Protein AF-A0AAE3ZY83-F1 (afdb_monomer_lite)

Structure (mmCIF, N/CA/C/O backbone):
data_AF-A0AAE3ZY83-F1
#
_entry.id   AF-A0AAE3ZY83-F1
#
loop_
_atom_site.group_PDB
_atom_site.id
_atom_site.type_symbol
_atom_site.label_atom_id
_atom_site.label_alt_id
_atom_site.label_comp_id
_atom_site.label_asym_id
_atom_site.label_entity_id
_atom_site.label_seq_id
_atom_site.pdbx_PDB_ins_code
_atom_site.Cartn_x
_atom_site.Cartn_y
_atom_site.Cartn_z
_atom_site.occupancy
_atom_site.B_iso_or_equiv
_atom_site.auth_seq_id
_atom_site.auth_comp_id
_atom_site.auth_asym_id
_atom_site.auth_atom_id
_atom_site.pdbx_PDB_model_num
ATOM 1 N N . MET A 1 1 ? -17.216 9.735 14.156 1.00 83.38 1 MET A N 1
ATOM 2 C CA . MET A 1 1 ? -16.645 10.177 12.868 1.00 83.38 1 MET A CA 1
ATOM 3 C C . MET A 1 1 ? -16.120 8.930 12.176 1.00 83.38 1 MET A C 1
ATOM 5 O O . MET A 1 1 ? -15.434 8.169 12.842 1.00 83.38 1 MET A O 1
ATOM 9 N N . THR A 1 2 ? -16.502 8.672 10.927 1.00 94.75 2 THR A N 1
ATOM 10 C CA . THR A 1 2 ? -16.069 7.474 10.183 1.00 94.75 2 THR A CA 1
ATOM 11 C C . THR A 1 2 ? -14.655 7.679 9.650 1.00 94.75 2 THR A C 1
ATOM 13 O O . THR A 1 2 ? -14.372 8.736 9.085 1.00 94.75 2 THR A O 1
ATOM 16 N N . THR A 1 3 ? -13.770 6.699 9.835 1.00 98.06 3 THR A N 1
ATOM 17 C CA . THR A 1 3 ? -12.385 6.777 9.345 1.00 98.06 3 THR A CA 1
ATOM 18 C C . THR A 1 3 ? -12.269 6.314 7.888 1.00 98.06 3 THR A C 1
ATOM 20 O O . THR A 1 3 ? -13.191 5.720 7.314 1.00 98.06 3 THR A O 1
ATOM 23 N N . VAL A 1 4 ? -11.113 6.568 7.264 1.00 97.50 4 VAL A N 1
ATOM 24 C CA . VAL A 1 4 ? -10.808 6.009 5.937 1.00 97.50 4 VAL A CA 1
ATOM 25 C C . VAL A 1 4 ? -10.687 4.489 6.025 1.00 97.50 4 VAL A C 1
ATOM 27 O O . VAL A 1 4 ? -11.203 3.799 5.150 1.00 97.50 4 VAL A O 1
ATOM 30 N N . HIS A 1 5 ? -10.083 3.970 7.099 1.00 97.69 5 HIS A N 1
ATOM 31 C CA . HIS A 1 5 ? -10.059 2.539 7.400 1.00 97.69 5 HIS A CA 1
ATOM 32 C C . HIS A 1 5 ? -11.470 1.928 7.380 1.00 97.69 5 HIS A C 1
ATOM 34 O O . HIS A 1 5 ? -11.696 0.937 6.687 1.00 97.69 5 HIS A O 1
ATOM 40 N N . ASP A 1 6 ? -12.439 2.550 8.056 1.00 97.75 6 ASP A N 1
ATOM 41 C CA . ASP A 1 6 ? -13.818 2.042 8.102 1.00 97.75 6 ASP A CA 1
ATOM 42 C C . ASP A 1 6 ? -14.473 2.069 6.716 1.00 97.75 6 ASP A C 1
ATOM 44 O O . ASP A 1 6 ? -15.083 1.090 6.286 1.00 97.75 6 ASP A O 1
ATOM 48 N N . THR A 1 7 ? -14.282 3.163 5.975 1.00 97.62 7 THR A N 1
ATOM 49 C CA . THR A 1 7 ? -14.832 3.332 4.618 1.00 97.62 7 THR A CA 1
ATOM 50 C C . THR A 1 7 ? -14.215 2.352 3.616 1.00 97.62 7 THR A C 1
ATOM 52 O O . THR A 1 7 ? -14.884 1.905 2.686 1.00 97.62 7 THR A O 1
ATOM 55 N N . ALA A 1 8 ? -12.952 1.968 3.815 1.00 95.44 8 ALA A N 1
ATOM 56 C CA . ALA A 1 8 ? -12.267 0.966 3.005 1.00 95.44 8 ALA A CA 1
ATOM 57 C C . ALA A 1 8 ? -12.760 -0.471 3.269 1.00 95.44 8 ALA A C 1
ATOM 59 O O . ALA A 1 8 ? -12.361 -1.386 2.549 1.00 95.44 8 ALA A O 1
ATOM 60 N N . GLY A 1 9 ? -13.631 -0.684 4.265 1.00 97.38 9 GLY A N 1
ATOM 61 C CA . GLY A 1 9 ? -14.084 -2.007 4.698 1.00 97.38 9 GLY A CA 1
ATOM 62 C C . GLY A 1 9 ? -13.179 -2.638 5.757 1.00 97.38 9 GLY A C 1
ATOM 63 O O . GLY A 1 9 ? -13.054 -3.862 5.805 1.00 97.38 9 GLY A O 1
ATOM 64 N N . GLY A 1 10 ? -12.521 -1.809 6.569 1.00 97.69 10 GLY A N 1
ATOM 65 C CA . GLY A 1 10 ? -11.621 -2.222 7.637 1.00 97.69 10 GLY A CA 1
ATOM 66 C C . GLY A 1 10 ? -10.337 -2.892 7.143 1.00 97.69 10 GLY A C 1
ATOM 67 O O . GLY A 1 10 ? -9.936 -2.752 5.982 1.00 97.69 10 GLY A O 1
ATOM 68 N N . HIS A 1 11 ? -9.700 -3.654 8.035 1.00 97.38 11 HIS A N 1
ATOM 69 C CA . HIS A 1 11 ? -8.448 -4.352 7.748 1.00 97.38 11 HIS A CA 1
ATOM 70 C C . HIS A 1 11 ? -8.558 -5.281 6.533 1.00 97.38 11 HIS A C 1
ATOM 72 O O . HIS A 1 11 ? -7.703 -5.241 5.651 1.00 97.38 11 HIS A O 1
ATOM 78 N N . ASP A 1 12 ? -9.641 -6.054 6.424 1.00 97.81 12 ASP A N 1
ATOM 79 C CA . ASP A 1 12 ? -9.851 -6.975 5.301 1.00 97.81 12 ASP A CA 1
ATOM 80 C C . ASP A 1 12 ? -9.957 -6.239 3.961 1.00 97.81 12 ASP A C 1
ATOM 82 O O . ASP A 1 12 ? -9.474 -6.714 2.929 1.00 97.81 12 ASP A O 1
ATOM 86 N N . GLY A 1 13 ? -10.582 -5.059 3.961 1.00 97.69 13 GLY A N 1
ATOM 87 C CA . GLY A 1 13 ? -10.629 -4.178 2.799 1.00 97.69 13 GLY A CA 1
ATOM 88 C C . GLY A 1 13 ? -9.246 -3.703 2.369 1.00 9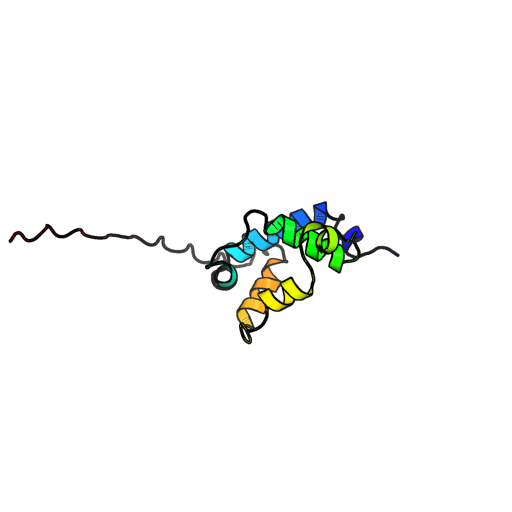7.69 13 GLY A C 1
ATOM 89 O O . GLY A 1 13 ? -8.886 -3.802 1.192 1.00 97.69 13 GLY A O 1
ATOM 90 N N . LEU A 1 14 ? -8.434 -3.268 3.331 1.00 97.88 14 LEU A N 1
ATOM 91 C CA . LEU A 1 14 ? -7.059 -2.844 3.083 1.00 97.88 14 LEU A CA 1
ATOM 92 C C . LEU A 1 14 ? -6.134 -4.004 2.706 1.00 97.88 14 LEU A C 1
ATOM 94 O O . LEU A 1 14 ? -5.223 -3.800 1.905 1.00 97.88 14 LEU A O 1
ATOM 98 N N . LEU A 1 15 ? -6.390 -5.220 3.188 1.00 98.06 15 LEU A N 1
ATOM 99 C CA . LEU A 1 15 ? -5.678 -6.424 2.766 1.00 98.06 15 LEU A CA 1
ATOM 100 C C . LEU A 1 15 ? -5.970 -6.752 1.300 1.00 98.06 15 LEU A C 1
ATOM 102 O O . LEU A 1 15 ? -5.038 -6.944 0.515 1.00 98.06 15 LEU A O 1
ATOM 106 N N . ARG A 1 16 ? -7.245 -6.722 0.886 1.00 97.75 16 ARG A N 1
ATOM 107 C CA . ARG A 1 16 ? -7.617 -6.869 -0.533 1.00 97.75 16 ARG A CA 1
ATOM 108 C C . ARG A 1 16 ? -6.959 -5.795 -1.400 1.00 97.75 16 ARG A C 1
ATOM 110 O O . ARG A 1 16 ? -6.428 -6.112 -2.466 1.00 97.75 16 ARG A O 1
ATOM 117 N N . LEU A 1 17 ? -6.949 -4.544 -0.935 1.00 96.75 17 LEU A N 1
ATOM 118 C CA . LEU A 1 17 ? -6.281 -3.442 -1.626 1.00 96.75 17 LEU A CA 1
ATOM 119 C C . LEU A 1 17 ? -4.767 -3.668 -1.736 1.00 96.75 17 LEU A C 1
ATOM 121 O O . LEU A 1 17 ? -4.204 -3.482 -2.813 1.00 96.75 17 LEU A O 1
ATOM 125 N N . ALA A 1 18 ? -4.110 -4.093 -0.655 1.00 97.75 18 ALA A N 1
ATOM 126 C CA . ALA A 1 18 ? -2.677 -4.367 -0.631 1.00 97.75 18 ALA A CA 1
ATOM 127 C C . ALA A 1 18 ? -2.298 -5.471 -1.627 1.00 97.75 18 ALA A C 1
ATOM 129 O O . ALA A 1 18 ? -1.359 -5.292 -2.399 1.00 97.75 18 ALA A O 1
ATOM 130 N N . HIS A 1 19 ? -3.063 -6.567 -1.676 1.00 97.44 19 HIS A N 1
ATOM 131 C CA . HIS A 1 19 ? -2.862 -7.632 -2.662 1.00 97.44 19 HIS A CA 1
ATOM 132 C C . HIS A 1 19 ? -3.043 -7.143 -4.102 1.00 97.44 19 HIS A C 1
ATOM 134 O O . HIS A 1 19 ? -2.192 -7.414 -4.954 1.00 97.44 19 HIS A O 1
ATOM 140 N N . ALA A 1 20 ? -4.127 -6.415 -4.384 1.00 96.62 20 ALA A N 1
ATOM 141 C CA . ALA A 1 20 ? -4.410 -5.915 -5.727 1.00 96.62 20 ALA A CA 1
ATOM 142 C C . ALA A 1 20 ? -3.334 -4.931 -6.209 1.00 96.62 20 ALA A C 1
ATOM 144 O O . ALA A 1 20 ? -2.864 -5.034 -7.343 1.00 96.62 20 ALA A O 1
ATOM 145 N N . TRP A 1 21 ? -2.916 -4.013 -5.337 1.00 97.31 21 TRP A N 1
ATOM 146 C CA . TRP A 1 21 ? -1.845 -3.062 -5.613 1.00 97.31 21 TRP A CA 1
ATOM 147 C C . TRP A 1 21 ? -0.507 -3.770 -5.844 1.00 97.31 21 TRP A C 1
ATOM 149 O O . TRP A 1 21 ? 0.124 -3.541 -6.871 1.00 97.31 21 TRP A O 1
ATOM 159 N N . HIS A 1 22 ? -0.105 -4.681 -4.948 1.00 97.19 22 HIS A N 1
ATOM 160 C CA . HIS A 1 22 ? 1.182 -5.386 -5.045 1.00 97.19 22 HIS A CA 1
ATOM 161 C C . HIS A 1 22 ? 1.269 -6.235 -6.315 1.00 97.19 22 HIS A C 1
ATOM 163 O O . HIS A 1 22 ? 2.280 -6.227 -7.007 1.00 97.19 22 HIS A O 1
ATOM 169 N N . THR A 1 23 ? 0.169 -6.895 -6.687 1.00 96.25 23 THR A N 1
ATOM 170 C CA . THR A 1 23 ? 0.080 -7.658 -7.942 1.00 96.25 23 THR A CA 1
ATOM 171 C C . THR A 1 23 ? 0.330 -6.770 -9.164 1.00 96.25 23 THR A C 1
ATOM 173 O O . THR A 1 23 ? 1.041 -7.168 -10.082 1.00 96.25 23 THR A O 1
ATOM 176 N N . ARG A 1 24 ? -0.234 -5.556 -9.185 1.00 95.44 24 ARG A N 1
ATOM 177 C CA . ARG A 1 24 ? -0.033 -4.601 -10.287 1.00 95.44 24 ARG A CA 1
ATOM 178 C C . ARG A 1 24 ? 1.365 -3.992 -10.264 1.00 95.44 24 ARG A C 1
ATOM 180 O O . ARG A 1 24 ? 1.963 -3.854 -11.321 1.00 95.44 24 ARG A O 1
ATOM 187 N N . ALA A 1 25 ? 1.895 -3.694 -9.081 1.00 95.81 25 ALA A N 1
ATOM 188 C CA . ALA A 1 25 ? 3.251 -3.189 -8.898 1.00 95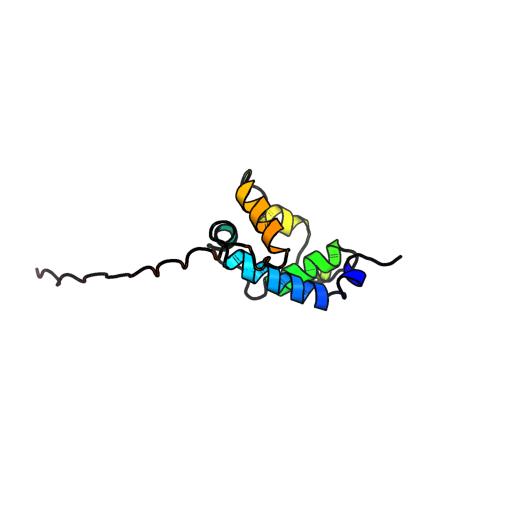.81 25 ALA A CA 1
ATOM 189 C C . ALA A 1 25 ? 4.302 -4.176 -9.431 1.00 95.81 25 ALA A C 1
ATOM 191 O O . ALA A 1 25 ? 5.209 -3.773 -10.148 1.00 95.81 25 ALA A O 1
ATOM 192 N N . LEU A 1 26 ? 4.137 -5.476 -9.161 1.00 95.81 26 LEU A N 1
ATOM 193 C CA . LEU A 1 26 ? 5.007 -6.527 -9.701 1.00 95.81 26 LEU A CA 1
ATOM 194 C C . LEU A 1 26 ? 4.848 -6.743 -11.217 1.00 95.81 26 LEU A C 1
ATOM 196 O O . LEU A 1 26 ? 5.746 -7.298 -11.847 1.00 95.81 26 LEU A O 1
ATOM 200 N N . ALA A 1 27 ? 3.718 -6.341 -11.802 1.00 95.38 27 ALA A N 1
ATOM 201 C CA . ALA A 1 27 ? 3.464 -6.448 -13.237 1.00 95.38 27 ALA A CA 1
ATOM 202 C C . ALA A 1 27 ? 3.937 -5.220 -14.039 1.00 95.38 27 ALA A C 1
ATOM 204 O O . ALA A 1 27 ? 4.020 -5.299 -15.266 1.00 95.38 27 ALA A O 1
ATOM 205 N N . ASP A 1 28 ? 4.218 -4.095 -13.378 1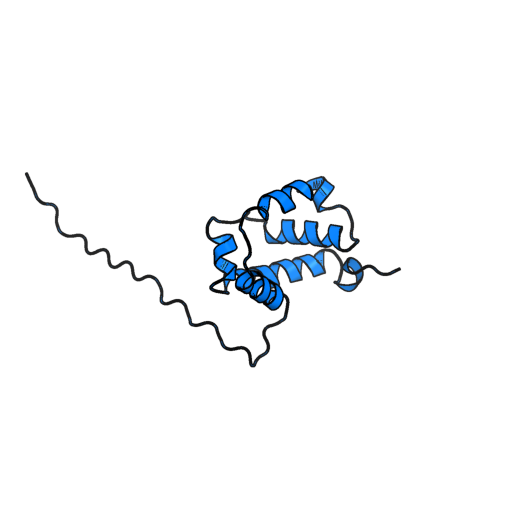.00 95.56 28 ASP A N 1
ATOM 206 C CA . ASP A 1 28 ? 4.738 -2.883 -14.011 1.00 95.56 28 ASP A CA 1
ATOM 207 C C . ASP A 1 28 ? 6.269 -2.938 -14.109 1.00 95.56 28 ASP A C 1
ATOM 209 O O . ASP A 1 28 ? 6.963 -3.166 -13.122 1.00 95.56 28 ASP A O 1
ATOM 213 N N . GLU A 1 29 ? 6.806 -2.704 -15.306 1.00 93.19 29 GLU A N 1
ATOM 214 C CA . GLU A 1 29 ? 8.243 -2.812 -15.605 1.00 93.19 29 GLU A CA 1
ATOM 215 C C . GLU A 1 29 ? 9.134 -1.853 -14.791 1.00 93.19 29 GLU A C 1
ATOM 217 O O . GLU A 1 29 ? 10.307 -2.150 -14.570 1.00 93.19 29 GLU A O 1
ATOM 222 N N . VAL A 1 30 ? 8.593 -0.713 -14.348 1.00 94.31 30 VAL A N 1
ATOM 223 C CA . VAL A 1 30 ? 9.319 0.290 -13.560 1.00 94.31 30 VAL A CA 1
ATOM 224 C C . VAL A 1 30 ? 9.120 0.017 -12.076 1.00 94.31 30 VAL A C 1
ATOM 226 O O . VAL A 1 30 ? 10.095 -0.045 -11.332 1.00 94.31 30 VAL A O 1
ATOM 229 N N . VAL A 1 31 ? 7.876 -0.178 -11.630 1.00 96.06 31 VAL A N 1
ATOM 230 C CA . VAL A 1 31 ? 7.577 -0.360 -10.198 1.00 96.06 31 VAL A CA 1
ATOM 231 C C . VAL A 1 31 ? 8.123 -1.691 -9.674 1.00 96.06 31 VAL A C 1
ATOM 233 O O . VAL A 1 31 ? 8.612 -1.742 -8.546 1.00 96.06 31 VAL A O 1
ATOM 236 N N . ALA A 1 32 ? 8.144 -2.749 -10.492 1.00 95.12 32 ALA A N 1
ATOM 237 C CA . ALA A 1 32 ? 8.702 -4.044 -10.102 1.00 95.12 32 ALA A CA 1
ATOM 238 C C . ALA A 1 32 ? 10.186 -3.960 -9.705 1.00 95.12 32 ALA A C 1
ATOM 240 O O . ALA A 1 32 ? 10.652 -4.782 -8.913 1.00 95.12 32 ALA A O 1
ATOM 241 N N . HIS A 1 33 ? 10.924 -2.952 -10.190 1.00 93.00 33 HIS A N 1
ATOM 242 C CA . HIS A 1 33 ? 12.319 -2.739 -9.810 1.00 93.00 33 HIS A CA 1
ATOM 243 C C . HIS A 1 33 ? 12.488 -2.489 -8.304 1.00 93.00 33 HIS A C 1
ATOM 245 O O . HIS A 1 33 ? 13.447 -2.981 -7.715 1.00 93.00 33 HIS A O 1
ATOM 251 N N . ALA A 1 34 ? 11.523 -1.836 -7.646 1.00 92.00 34 ALA A N 1
ATOM 252 C CA . ALA A 1 34 ? 11.547 -1.641 -6.192 1.00 92.00 34 ALA A CA 1
ATOM 253 C C . ALA A 1 34 ? 11.532 -2.968 -5.404 1.00 92.00 34 ALA A C 1
ATOM 255 O O . ALA A 1 34 ? 11.927 -3.010 -4.242 1.00 92.00 34 ALA A O 1
ATOM 256 N N . PHE A 1 35 ? 11.115 -4.066 -6.043 1.00 94.19 35 PHE A N 1
ATOM 257 C CA . PHE A 1 35 ? 11.015 -5.401 -5.453 1.00 94.19 35 PHE A CA 1
ATOM 258 C C . PHE A 1 35 ? 12.057 -6.387 -6.003 1.00 94.19 35 PHE A C 1
ATOM 260 O O . PHE A 1 35 ? 12.009 -7.571 -5.665 1.00 94.19 35 PHE A O 1
ATOM 267 N N . SER A 1 36 ? 13.003 -5.941 -6.843 1.00 91.94 36 SER A N 1
ATOM 268 C CA . SER A 1 36 ? 13.936 -6.836 -7.548 1.00 91.94 36 SER A CA 1
ATOM 269 C C . SER A 1 36 ? 14.915 -7.565 -6.624 1.00 91.94 36 SER A C 1
ATOM 271 O O . SER A 1 36 ? 15.420 -8.624 -6.981 1.00 91.94 36 SER A O 1
ATOM 273 N N . HIS A 1 37 ? 15.166 -7.019 -5.432 1.00 90.94 37 HIS A N 1
ATOM 274 C CA . HIS A 1 37 ? 16.000 -7.635 -4.393 1.00 90.94 37 HIS A CA 1
ATOM 275 C C . HIS A 1 37 ? 15.201 -8.557 -3.455 1.00 90.94 37 HIS A C 1
ATOM 277 O O . HIS A 1 37 ? 15.714 -9.009 -2.434 1.00 90.94 37 HIS A O 1
ATOM 283 N N . GLY A 1 38 ? 13.947 -8.848 -3.806 1.00 91.38 38 GLY A N 1
ATOM 284 C CA . GLY A 1 38 ? 13.022 -9.619 -2.991 1.00 91.38 38 GLY A CA 1
ATOM 285 C C . GLY A 1 38 ? 12.177 -8.747 -2.065 1.00 91.38 38 GLY A C 1
ATOM 286 O O . GLY A 1 38 ? 12.385 -7.547 -1.906 1.00 91.38 38 GLY A O 1
ATOM 287 N N . HIS A 1 39 ? 11.174 -9.378 -1.468 1.00 94.25 39 HIS A N 1
ATOM 288 C CA . HIS A 1 39 ? 10.309 -8.799 -0.449 1.00 94.25 39 HIS A CA 1
ATOM 289 C C . HIS A 1 39 ? 9.933 -9.887 0.556 1.00 94.25 39 HIS A C 1
ATOM 291 O O . HIS A 1 39 ? 10.067 -11.079 0.280 1.00 94.25 39 HIS A O 1
ATOM 297 N N . HIS A 1 40 ? 9.478 -9.477 1.738 1.00 93.75 40 HIS A N 1
ATOM 298 C CA . HIS A 1 40 ? 9.036 -10.414 2.767 1.00 93.75 40 HIS A CA 1
ATOM 299 C C . HIS A 1 40 ? 7.877 -11.296 2.245 1.00 93.75 40 HIS A C 1
ATOM 301 O O . HIS A 1 40 ? 7.001 -10.754 1.567 1.00 93.75 40 HIS A O 1
ATOM 307 N N . PRO A 1 41 ? 7.800 -12.600 2.583 1.00 93.75 41 PRO A N 1
ATOM 308 C CA . PRO A 1 41 ? 6.691 -13.467 2.161 1.00 93.75 41 PRO A CA 1
ATOM 309 C C . PRO A 1 41 ? 5.311 -12.887 2.507 1.00 93.75 41 PRO A C 1
ATOM 311 O O . PRO A 1 41 ? 4.418 -12.843 1.669 1.00 93.75 41 PRO A O 1
ATOM 314 N N . ASP A 1 42 ? 5.187 -12.319 3.708 1.00 95.38 42 ASP A N 1
ATOM 315 C CA . ASP A 1 42 ? 3.962 -11.657 4.184 1.00 95.38 42 ASP A CA 1
ATOM 316 C C . ASP A 1 42 ? 3.872 -10.159 3.833 1.00 95.38 42 ASP A C 1
ATOM 318 O O . ASP A 1 42 ? 3.230 -9.390 4.551 1.00 95.38 42 ASP A O 1
ATOM 322 N N . HIS A 1 43 ? 4.550 -9.693 2.777 1.00 96.19 43 HIS A N 1
ATOM 323 C CA . HIS A 1 43 ? 4.618 -8.265 2.438 1.00 96.19 43 HIS A CA 1
ATOM 324 C C . HIS A 1 43 ? 3.235 -7.602 2.357 1.00 96.19 43 HIS A C 1
ATOM 326 O O . HIS A 1 43 ? 3.040 -6.531 2.928 1.00 96.19 43 HIS A O 1
ATOM 332 N N . THR A 1 44 ? 2.254 -8.241 1.713 1.00 97.50 44 THR A N 1
ATOM 333 C CA . THR A 1 44 ? 0.896 -7.684 1.584 1.00 97.50 44 THR A CA 1
ATOM 334 C C . THR A 1 44 ? 0.179 -7.577 2.925 1.00 97.50 44 THR A C 1
ATOM 336 O O . THR A 1 44 ? -0.469 -6.563 3.175 1.00 97.50 44 THR A O 1
ATOM 339 N N . THR A 1 45 ? 0.344 -8.556 3.816 1.00 97.62 45 THR A N 1
ATOM 340 C CA . THR A 1 45 ? -0.208 -8.520 5.180 1.00 97.62 45 THR A CA 1
ATOM 341 C C . THR A 1 45 ? 0.426 -7.400 6.003 1.00 97.62 45 THR A C 1
ATOM 343 O O . THR A 1 45 ? -0.279 -6.611 6.630 1.00 97.62 45 THR A O 1
ATOM 346 N N . ARG A 1 46 ? 1.758 -7.266 5.950 1.00 97.12 46 ARG A N 1
ATOM 347 C CA . ARG A 1 46 ? 2.492 -6.193 6.646 1.00 97.12 46 ARG A CA 1
ATOM 348 C C . ARG A 1 46 ? 2.086 -4.811 6.126 1.00 97.12 46 ARG A C 1
ATOM 350 O O . ARG A 1 46 ? 1.873 -3.894 6.915 1.00 97.12 46 ARG A O 1
ATOM 357 N N . LEU A 1 47 ? 1.918 -4.678 4.810 1.00 97.12 47 LEU A N 1
ATOM 358 C CA . LEU A 1 47 ? 1.460 -3.453 4.156 1.00 97.12 47 LEU A CA 1
ATOM 359 C C . LEU A 1 47 ? 0.018 -3.095 4.539 1.00 97.12 47 LEU A C 1
ATOM 361 O O . LEU A 1 47 ? -0.289 -1.924 4.761 1.00 97.12 47 LEU A O 1
ATOM 365 N N . ALA A 1 48 ? -0.862 -4.092 4.637 1.00 97.81 48 ALA A N 1
ATOM 366 C CA . ALA A 1 48 ? -2.237 -3.905 5.078 1.00 97.81 48 ALA A CA 1
ATOM 367 C C . ALA A 1 48 ? -2.301 -3.446 6.536 1.00 97.81 48 ALA A C 1
ATOM 369 O O . ALA A 1 48 ? -3.033 -2.505 6.830 1.00 97.81 48 ALA A O 1
ATOM 370 N N . ALA A 1 49 ? -1.513 -4.050 7.432 1.00 97.75 49 ALA A N 1
ATOM 371 C CA . ALA A 1 49 ? -1.421 -3.629 8.830 1.00 97.75 49 ALA A CA 1
ATOM 372 C C . ALA A 1 49 ? -0.951 -2.171 8.942 1.00 97.75 49 ALA A C 1
ATOM 374 O O . ALA A 1 49 ? -1.618 -1.367 9.591 1.00 97.75 49 ALA A O 1
ATOM 375 N N . TYR A 1 50 ? 0.128 -1.816 8.232 1.00 97.81 50 TYR A N 1
ATOM 376 C CA . TYR A 1 50 ? 0.673 -0.456 8.209 1.00 97.81 50 TYR A CA 1
ATOM 377 C C . TYR A 1 50 ? -0.364 0.575 7.755 1.00 97.81 50 TYR A C 1
ATOM 379 O O . TYR A 1 50 ? -0.640 1.554 8.444 1.00 97.81 50 TYR A O 1
ATOM 387 N N . ARG A 1 51 ? -0.999 0.321 6.605 1.00 96.88 51 ARG A N 1
ATOM 388 C CA . ARG A 1 51 ? -2.020 1.218 6.051 1.00 96.88 51 ARG A CA 1
ATOM 389 C C . ARG A 1 51 ? -3.280 1.258 6.912 1.00 96.88 51 ARG A C 1
ATOM 391 O O . ARG A 1 51 ? -3.911 2.303 6.973 1.00 96.88 51 ARG A O 1
ATOM 398 N N . SER A 1 52 ? -3.652 0.156 7.568 1.00 97.50 52 SER A N 1
ATOM 399 C CA . SER A 1 52 ? -4.808 0.126 8.478 1.00 97.50 52 SER A CA 1
ATOM 400 C C . SER A 1 52 ? -4.611 1.095 9.626 1.00 97.50 52 SER A C 1
ATOM 402 O O . SER A 1 52 ? -5.473 1.936 9.857 1.00 97.50 52 SER A O 1
ATOM 404 N N . GLU A 1 53 ? -3.456 1.026 10.279 1.00 97.69 53 GLU A N 1
ATOM 405 C CA . GLU A 1 53 ? -3.100 1.919 11.377 1.00 97.69 53 GLU A CA 1
ATOM 406 C C . GLU A 1 53 ? -2.994 3.379 10.907 1.00 97.69 53 GLU A C 1
ATOM 408 O O . GLU A 1 53 ? -3.642 4.260 11.472 1.00 97.69 53 GLU A O 1
ATOM 413 N N . ALA A 1 54 ? -2.285 3.635 9.802 1.00 96.62 54 ALA A N 1
ATOM 414 C CA . ALA A 1 54 ? -2.119 4.983 9.251 1.00 96.62 54 ALA A CA 1
ATOM 415 C C . ALA A 1 54 ? -3.442 5.649 8.815 1.00 96.62 54 ALA A C 1
ATOM 417 O O . ALA A 1 54 ? -3.543 6.875 8.787 1.00 96.62 54 ALA A O 1
ATOM 418 N N . LEU A 1 55 ? -4.465 4.858 8.470 1.00 97.19 55 LEU A N 1
ATOM 419 C CA . LEU A 1 55 ? -5.769 5.339 7.996 1.00 97.19 55 LEU A CA 1
ATOM 420 C C . LEU A 1 55 ? -6.849 5.376 9.093 1.00 97.19 55 LEU A C 1
ATOM 422 O O . LEU A 1 55 ? -8.035 5.545 8.783 1.00 97.19 55 LEU A O 1
ATOM 426 N N . GLY A 1 56 ? -6.443 5.256 10.362 1.00 97.38 56 GLY A N 1
ATOM 427 C CA . GLY A 1 56 ? -7.310 5.409 11.535 1.00 97.38 56 GLY A CA 1
ATOM 428 C C . GLY A 1 56 ? -7.856 4.104 12.117 1.00 97.38 56 GLY A C 1
ATOM 429 O O . GLY A 1 56 ? -8.774 4.147 12.933 1.00 97.38 56 GLY A O 1
ATOM 430 N N . GLY A 1 57 ? -7.329 2.955 11.694 1.00 96.81 57 GLY A N 1
ATOM 431 C CA . GLY A 1 57 ? -7.637 1.649 12.270 1.00 96.81 57 GLY A CA 1
ATOM 432 C C . GLY A 1 57 ? -6.836 1.339 13.545 1.00 96.81 57 GLY A C 1
ATOM 433 O O . GLY A 1 57 ? -6.061 2.168 14.024 1.00 96.81 57 GLY A O 1
ATOM 434 N N . PRO A 1 58 ? -7.005 0.129 14.111 1.00 95.62 58 PRO A N 1
ATOM 435 C CA . PRO A 1 58 ? -6.256 -0.315 15.287 1.00 95.62 58 PRO A CA 1
ATOM 436 C C . PRO A 1 58 ? -4.739 -0.389 15.026 1.00 95.62 58 PRO A C 1
ATOM 438 O O . PRO A 1 58 ? -4.335 -0.570 13.873 1.00 95.62 58 PRO A O 1
ATOM 441 N N . PRO A 1 59 ? -3.894 -0.335 16.077 1.00 96.38 59 PRO A N 1
ATOM 442 C CA . PRO A 1 59 ? -2.436 -0.277 15.953 1.00 96.38 59 PRO A CA 1
ATOM 443 C C . PRO A 1 59 ? -1.800 -1.641 15.625 1.00 96.38 59 PRO A C 1
ATOM 445 O O . PRO A 1 59 ? -0.957 -2.161 16.353 1.00 96.38 59 PRO A O 1
ATOM 448 N N . LEU A 1 60 ? -2.254 -2.293 14.555 1.00 93.75 60 LEU A N 1
ATOM 449 C CA . LEU A 1 60 ? -1.834 -3.648 14.185 1.00 93.75 60 LEU A CA 1
ATOM 450 C C . LEU A 1 60 ? -0.372 -3.707 13.726 1.00 93.75 60 LEU A C 1
ATOM 452 O O . LEU A 1 60 ? 0.269 -4.748 13.853 1.00 93.75 60 LEU A O 1
ATOM 456 N N . PHE A 1 61 ? 0.159 -2.616 13.171 1.00 95.88 61 PHE A N 1
ATOM 457 C CA . PHE A 1 61 ? 1.527 -2.582 12.675 1.00 95.88 61 PHE A CA 1
ATOM 458 C C . PHE A 1 61 ? 2.512 -2.310 13.807 1.00 95.88 61 PHE A C 1
ATOM 460 O O . PHE A 1 61 ? 3.443 -3.093 14.001 1.00 95.88 61 PHE A O 1
ATOM 467 N N . SER A 1 62 ? 2.267 -1.262 14.594 1.00 96.06 62 SER A N 1
ATOM 468 C CA . SER A 1 62 ? 3.138 -0.872 15.707 1.00 96.06 62 SER A CA 1
ATOM 469 C C . SER A 1 62 ? 3.207 -1.903 16.827 1.00 96.06 62 SER A C 1
ATOM 471 O O . SER A 1 62 ? 4.236 -2.015 17.492 1.00 96.06 62 SER A O 1
ATOM 473 N N . THR A 1 63 ? 2.157 -2.706 17.014 1.00 94.75 63 THR A N 1
ATOM 474 C CA . THR A 1 63 ? 2.131 -3.733 18.068 1.00 94.75 63 THR A CA 1
ATOM 475 C C . THR A 1 63 ? 2.810 -5.046 17.685 1.00 94.75 63 THR A C 1
ATOM 477 O O . THR A 1 63 ? 3.295 -5.744 18.573 1.00 94.75 63 THR A O 1
ATOM 480 N N . ALA A 1 64 ? 2.853 -5.405 16.398 1.00 89.81 64 ALA A N 1
ATOM 481 C CA . ALA A 1 64 ? 3.250 -6.753 15.974 1.00 89.81 64 ALA A CA 1
ATOM 482 C C . ALA A 1 64 ? 4.277 -6.807 14.831 1.00 89.81 64 ALA A C 1
ATOM 484 O O . ALA A 1 64 ? 4.843 -7.868 14.570 1.00 89.81 64 ALA A O 1
ATOM 485 N N . VAL A 1 65 ? 4.512 -5.703 14.117 1.00 92.44 65 VAL A N 1
ATOM 486 C CA . VAL A 1 65 ? 5.201 -5.726 12.816 1.00 92.44 65 VAL A CA 1
ATOM 487 C C . VAL A 1 65 ? 6.459 -4.861 12.795 1.00 92.44 65 VAL A C 1
ATOM 489 O O . VAL A 1 65 ? 7.488 -5.308 12.273 1.00 92.44 65 VAL A O 1
ATOM 492 N N . GLY A 1 66 ? 6.384 -3.636 13.312 1.00 92.62 66 GLY A N 1
ATOM 493 C CA . GLY A 1 66 ? 7.476 -2.662 13.302 1.00 92.62 66 GLY A CA 1
ATOM 494 C C . GLY A 1 66 ? 6.967 -1.251 13.571 1.00 92.62 66 GLY A C 1
ATOM 495 O O . GLY A 1 66 ? 5.832 -1.079 13.978 1.00 92.62 66 GLY A O 1
ATOM 496 N N . ASP A 1 67 ? 7.779 -0.231 13.319 1.00 93.75 67 ASP A N 1
ATOM 497 C CA . ASP A 1 67 ? 7.417 1.171 13.551 1.00 93.75 67 ASP A CA 1
ATOM 498 C C . ASP A 1 67 ? 7.535 2.029 12.279 1.00 93.75 67 ASP A C 1
ATOM 500 O O . ASP A 1 67 ? 8.119 1.615 11.272 1.00 93.75 67 ASP A O 1
ATOM 504 N N . GLU A 1 68 ? 6.975 3.242 12.326 1.00 93.25 68 GLU A N 1
ATOM 505 C CA . GLU A 1 68 ? 7.052 4.218 11.227 1.00 93.25 68 GLU A CA 1
ATOM 506 C C . GLU A 1 68 ? 8.509 4.499 10.830 1.00 93.25 68 GLU A C 1
ATOM 508 O O . GLU A 1 68 ? 8.850 4.520 9.650 1.00 93.25 68 GLU A O 1
ATOM 513 N N . THR A 1 69 ? 9.404 4.629 11.813 1.00 94.88 69 THR A N 1
ATOM 514 C CA . THR A 1 69 ? 10.836 4.871 11.590 1.00 94.88 69 THR A CA 1
ATOM 515 C C . THR A 1 69 ? 11.464 3.809 10.688 1.00 94.88 69 THR A C 1
ATOM 517 O O . THR A 1 69 ? 12.281 4.122 9.819 1.00 94.88 69 THR A O 1
ATOM 520 N N . THR A 1 70 ? 11.085 2.545 10.864 1.00 91.06 70 THR A N 1
ATOM 521 C CA . THR A 1 70 ? 11.565 1.434 10.043 1.00 91.06 70 THR A CA 1
ATOM 522 C C . THR A 1 70 ? 11.061 1.540 8.606 1.00 91.06 70 THR A C 1
ATOM 524 O O . THR A 1 70 ? 11.842 1.311 7.680 1.00 91.06 70 THR A O 1
ATOM 527 N N . VAL A 1 71 ? 9.802 1.940 8.403 1.00 94.25 71 VAL A N 1
ATOM 528 C CA . VAL A 1 71 ? 9.227 2.155 7.064 1.00 94.25 71 VAL A CA 1
ATOM 529 C C . VAL A 1 71 ? 9.917 3.320 6.360 1.00 94.25 71 VAL A C 1
ATOM 531 O O . VAL A 1 71 ? 10.355 3.167 5.218 1.00 94.25 71 VAL A O 1
ATOM 534 N N . VAL A 1 72 ? 10.091 4.450 7.048 1.00 94.81 72 VAL A N 1
ATOM 535 C CA . VAL A 1 72 ? 10.782 5.629 6.509 1.00 94.81 72 VAL A CA 1
ATOM 536 C C . VAL A 1 72 ? 12.212 5.281 6.119 1.00 94.81 72 VAL A C 1
ATOM 538 O O . VAL A 1 72 ? 12.637 5.594 5.009 1.00 94.81 72 VAL A O 1
ATOM 541 N N . ARG A 1 73 ? 12.956 4.586 6.986 1.00 94.19 73 ARG A N 1
ATOM 542 C CA . ARG A 1 73 ? 14.338 4.182 6.701 1.00 94.19 73 ARG A CA 1
ATOM 543 C C . ARG A 1 73 ? 14.434 3.246 5.495 1.00 94.19 73 ARG A C 1
ATOM 545 O O . ARG A 1 73 ? 15.376 3.384 4.725 1.00 94.19 73 ARG A O 1
ATOM 552 N N . LEU A 1 74 ? 13.472 2.338 5.316 1.00 91.06 74 LEU A N 1
ATOM 553 C CA . LEU A 1 74 ? 13.432 1.419 4.174 1.00 91.06 74 LEU A CA 1
ATOM 554 C C . LEU A 1 74 ? 13.222 2.147 2.834 1.00 91.06 74 LEU A C 1
ATOM 556 O O . LEU A 1 74 ? 13.771 1.727 1.821 1.00 91.06 74 LEU A O 1
ATOM 560 N N . HIS A 1 75 ? 12.444 3.233 2.827 1.00 91.31 75 HIS A N 1
ATOM 561 C CA . HIS A 1 75 ? 12.091 3.962 1.601 1.00 91.31 75 HIS A CA 1
ATOM 562 C C . HIS A 1 75 ? 12.948 5.216 1.357 1.00 91.31 75 HIS A C 1
ATOM 564 O O . HIS A 1 75 ? 12.903 5.796 0.271 1.00 91.31 75 HIS A O 1
ATOM 570 N N . SER A 1 76 ? 13.753 5.631 2.336 1.00 92.62 76 SER A N 1
ATOM 571 C CA . SER A 1 76 ? 14.644 6.791 2.234 1.00 92.62 76 SER A CA 1
ATOM 572 C C . SER A 1 76 ? 15.932 6.479 1.471 1.00 92.62 76 SER A C 1
ATOM 574 O O . SER A 1 76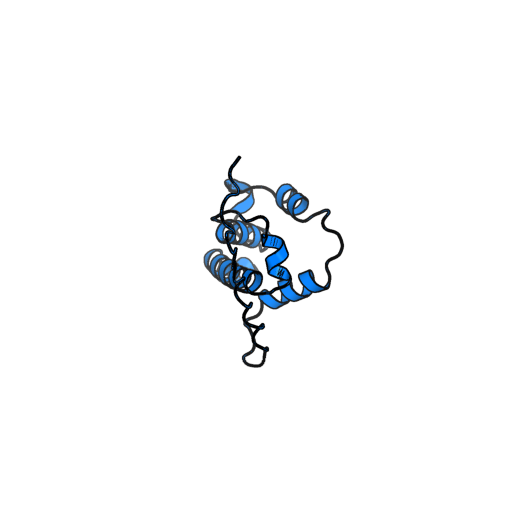 ? 16.368 5.337 1.385 1.00 92.62 76 SER A O 1
ATOM 576 N N . GLY A 1 77 ? 16.584 7.520 0.945 1.00 92.12 77 GLY A N 1
ATOM 577 C CA . GLY A 1 77 ? 17.918 7.404 0.340 1.00 92.12 77 GLY A CA 1
ATOM 578 C C . GLY A 1 77 ? 17.953 6.865 -1.093 1.00 92.12 77 GLY A C 1
ATOM 579 O O . GLY A 1 77 ? 19.030 6.798 -1.672 1.00 92.12 77 GLY A O 1
ATOM 580 N N . ASN A 1 78 ? 16.801 6.547 -1.691 1.00 89.06 78 ASN A N 1
ATOM 581 C CA . ASN A 1 78 ? 16.727 6.059 -3.074 1.00 89.06 78 ASN A CA 1
ATOM 582 C C . ASN A 1 78 ? 16.843 7.193 -4.123 1.00 89.06 78 ASN A C 1
ATOM 584 O O . ASN A 1 78 ? 17.224 6.961 -5.267 1.00 89.06 78 ASN A O 1
ATOM 588 N N . GLY A 1 79 ? 16.630 8.447 -3.708 1.00 90.06 79 GLY A N 1
ATOM 589 C CA . GLY A 1 79 ? 16.618 9.615 -4.593 1.00 90.06 79 GLY A CA 1
ATOM 590 C C . GLY A 1 79 ? 15.241 9.859 -5.233 1.00 90.06 79 GLY A C 1
ATOM 591 O O . GLY A 1 79 ? 14.284 9.147 -4.935 1.00 90.06 79 GLY A O 1
ATOM 592 N N . PRO A 1 80 ? 15.083 10.908 -6.062 1.00 91.12 80 PRO A N 1
ATOM 593 C CA . PRO A 1 80 ? 13.804 11.201 -6.710 1.00 91.12 80 PRO A CA 1
ATOM 594 C C . PRO A 1 80 ? 13.456 10.175 -7.800 1.00 91.12 80 PRO A C 1
ATOM 596 O O . PRO A 1 80 ? 14.248 9.964 -8.719 1.00 91.12 80 PRO A O 1
ATOM 599 N N . HIS A 1 81 ? 12.236 9.628 -7.774 1.00 91.56 81 HIS A N 1
ATOM 600 C CA . HIS A 1 81 ? 11.771 8.625 -8.741 1.00 91.56 81 HIS A CA 1
ATOM 601 C C . HIS A 1 81 ? 10.393 8.950 -9.331 1.00 91.56 81 HIS A C 1
ATOM 603 O O . HIS A 1 81 ? 9.499 8.112 -9.346 1.00 91.56 81 HIS A O 1
ATOM 609 N N . LYS A 1 82 ? 10.228 10.153 -9.893 1.00 93.69 82 LYS A N 1
ATOM 610 C CA . LYS A 1 82 ? 8.925 10.683 -10.353 1.00 93.69 82 LYS A CA 1
ATOM 611 C C . LYS A 1 82 ? 8.088 9.713 -11.202 1.00 93.69 82 LYS A C 1
ATOM 613 O O . LYS A 1 82 ? 6.869 9.670 -11.052 1.00 93.69 82 LYS A O 1
ATOM 618 N N . ASP A 1 83 ? 8.718 8.955 -12.101 1.00 94.00 83 ASP A N 1
ATOM 619 C CA . ASP A 1 83 ? 8.005 7.980 -12.936 1.00 94.00 83 ASP A CA 1
ATOM 620 C C . ASP A 1 83 ? 7.576 6.731 -12.164 1.00 94.00 83 ASP A C 1
ATOM 622 O O . ASP A 1 83 ? 6.462 6.250 -12.371 1.00 94.00 83 ASP A O 1
ATOM 626 N N . MET A 1 84 ? 8.419 6.230 -11.260 1.00 94.88 84 MET A N 1
ATOM 627 C CA . MET A 1 84 ? 8.057 5.126 -10.372 1.00 94.88 84 MET A CA 1
ATOM 628 C C . MET A 1 84 ? 6.948 5.558 -9.414 1.00 94.88 84 MET A C 1
ATOM 630 O O . MET A 1 84 ? 5.964 4.839 -9.289 1.00 94.88 84 MET A O 1
ATOM 634 N N . ASP A 1 85 ? 7.063 6.746 -8.815 1.00 94.25 85 ASP A N 1
ATOM 635 C CA . ASP A 1 85 ? 6.070 7.312 -7.898 1.00 94.25 85 ASP A CA 1
ATOM 636 C C . ASP A 1 85 ? 4.700 7.397 -8.577 1.00 94.25 85 ASP A C 1
ATOM 638 O O . ASP A 1 85 ? 3.701 6.897 -8.059 1.00 94.25 85 ASP A O 1
ATOM 642 N N . ARG A 1 86 ? 4.659 7.962 -9.791 1.00 95.81 86 ARG A N 1
ATOM 643 C CA . ARG A 1 86 ? 3.433 8.059 -10.587 1.00 95.81 86 ARG A CA 1
ATOM 644 C C . ARG A 1 86 ? 2.839 6.685 -10.893 1.00 95.81 86 ARG A C 1
ATOM 646 O O . ARG A 1 86 ? 1.661 6.471 -10.634 1.00 95.81 86 ARG A O 1
ATOM 653 N N . ARG A 1 87 ? 3.641 5.739 -11.392 1.00 96.25 87 ARG A N 1
ATOM 654 C CA . ARG A 1 87 ? 3.157 4.390 -11.739 1.00 96.25 87 ARG A CA 1
ATOM 655 C C . ARG A 1 87 ? 2.720 3.589 -10.507 1.00 96.25 87 ARG A C 1
ATOM 657 O O . ARG A 1 87 ? 1.746 2.843 -10.567 1.00 96.25 87 ARG A O 1
ATOM 664 N N . ALA A 1 88 ? 3.393 3.767 -9.371 1.00 94.62 88 ALA A N 1
ATOM 665 C CA . ALA A 1 88 ? 3.017 3.159 -8.100 1.00 94.62 88 ALA A CA 1
ATOM 666 C C . ALA A 1 88 ? 1.686 3.721 -7.572 1.00 94.62 88 ALA A C 1
ATOM 668 O O . ALA A 1 88 ? 0.889 2.969 -7.007 1.00 94.62 88 ALA A O 1
ATOM 669 N N . ILE A 1 89 ? 1.416 5.013 -7.787 1.00 94.75 89 ILE A N 1
ATOM 670 C CA . ILE A 1 89 ? 0.110 5.626 -7.511 1.00 94.75 89 ILE A CA 1
ATOM 671 C C . ILE A 1 89 ? -0.953 5.066 -8.467 1.00 94.75 89 ILE A C 1
ATOM 673 O O . ILE A 1 89 ? -2.009 4.624 -8.013 1.00 94.75 89 ILE A O 1
ATOM 677 N N . ASP A 1 90 ? -0.661 4.998 -9.767 1.00 94.44 90 ASP A N 1
ATOM 678 C CA . ASP A 1 90 ? -1.588 4.469 -10.776 1.00 94.44 90 ASP A CA 1
ATOM 679 C C . ASP A 1 90 ? -1.989 3.011 -10.483 1.00 94.44 90 ASP A C 1
ATOM 681 O O . ASP A 1 90 ? -3.133 2.616 -10.714 1.00 94.44 90 ASP A O 1
ATOM 685 N N . ALA A 1 91 ? -1.094 2.217 -9.885 1.00 94.06 91 ALA A N 1
ATOM 686 C CA . ALA A 1 91 ? -1.374 0.840 -9.476 1.00 94.06 91 ALA A CA 1
ATOM 687 C C . ALA A 1 91 ? -2.481 0.712 -8.404 1.00 94.06 91 ALA A C 1
ATOM 689 O O . ALA A 1 91 ? -3.047 -0.376 -8.232 1.00 94.06 91 ALA A O 1
ATOM 690 N N . PHE A 1 92 ? -2.839 1.785 -7.687 1.00 91.12 92 PHE A N 1
ATOM 691 C CA . PHE A 1 92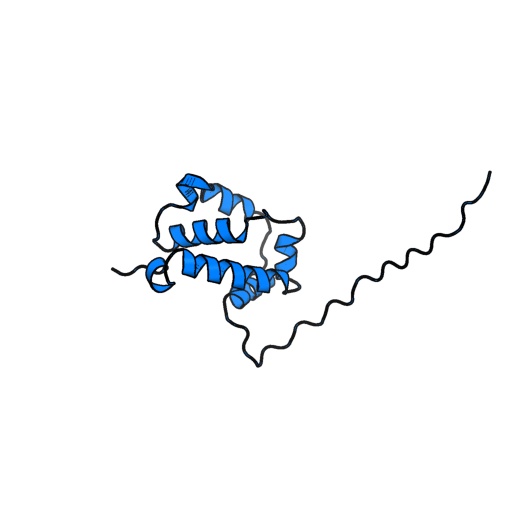 ? -3.996 1.766 -6.781 1.00 91.12 92 PHE A CA 1
ATOM 692 C C . PHE A 1 92 ? -5.322 1.731 -7.541 1.00 91.12 92 PHE A C 1
ATOM 694 O O . PHE A 1 92 ? -6.275 1.097 -7.079 1.00 91.12 92 PHE A O 1
ATOM 701 N N . ALA A 1 93 ? -5.383 2.354 -8.717 1.00 85.94 93 ALA A N 1
ATOM 702 C CA . ALA A 1 93 ? -6.587 2.365 -9.526 1.00 85.94 93 ALA A CA 1
ATOM 703 C C . ALA A 1 93 ? -6.801 1.003 -10.215 1.00 85.94 93 ALA A C 1
ATOM 705 O O . ALA A 1 93 ? -5.845 0.334 -10.627 1.00 85.94 93 ALA A O 1
ATOM 706 N N . PRO A 1 94 ? -8.056 0.543 -10.363 1.00 66.31 94 PRO A N 1
ATOM 707 C CA . PRO A 1 94 ? -8.348 -0.537 -11.288 1.00 66.31 94 PRO A CA 1
ATOM 708 C C . PRO A 1 94 ? -7.941 -0.099 -12.696 1.00 66.31 94 PRO A C 1
ATOM 710 O O . PRO A 1 94 ? -8.211 1.024 -13.120 1.00 66.31 94 PRO A O 1
ATOM 713 N N . ARG A 1 95 ? -7.281 -0.998 -13.427 1.00 60.53 95 ARG A N 1
ATOM 714 C CA . ARG A 1 95 ? -6.886 -0.737 -14.806 1.00 60.53 95 ARG A CA 1
ATOM 715 C C . ARG A 1 95 ? -8.145 -0.448 -15.625 1.00 60.53 95 ARG A C 1
ATOM 717 O O . ARG A 1 95 ? -9.034 -1.295 -15.698 1.00 60.53 95 ARG A O 1
ATOM 724 N N . SER A 1 96 ? -8.217 0.737 -16.227 1.00 54.97 96 SER A N 1
ATOM 725 C CA . SER A 1 96 ? -9.265 1.044 -17.200 1.00 54.97 96 SER A CA 1
ATOM 726 C C . SER A 1 96 ? -9.200 0.006 -18.330 1.00 54.97 96 SER A C 1
ATOM 728 O O . SER A 1 96 ? -8.092 -0.357 -18.740 1.00 54.97 96 SER A O 1
ATOM 730 N N . PRO A 1 97 ? -10.328 -0.463 -18.891 1.00 58.56 97 PRO A N 1
ATOM 731 C CA . PRO A 1 97 ? -10.308 -1.340 -20.065 1.00 58.56 97 PRO A CA 1
ATOM 732 C C . PRO A 1 97 ? -9.557 -0.725 -21.260 1.00 58.56 97 PRO A C 1
ATOM 734 O O . PRO A 1 97 ? -9.089 -1.451 -22.131 1.00 58.56 97 PRO A O 1
ATOM 737 N N . THR A 1 98 ? -9.396 0.601 -21.285 1.00 56.97 98 THR A N 1
ATOM 738 C CA . THR A 1 98 ? -8.638 1.334 -22.309 1.00 56.97 98 THR A CA 1
ATOM 739 C C . THR A 1 98 ? -7.139 1.451 -22.020 1.00 56.97 98 THR A C 1
ATOM 741 O O . THR A 1 98 ? -6.396 1.937 -22.870 1.00 56.97 98 THR A O 1
ATOM 744 N N . SER A 1 99 ? -6.662 1.018 -20.848 1.00 54.56 99 SER A N 1
ATOM 745 C CA . SER A 1 99 ? -5.236 1.069 -20.529 1.00 54.56 99 SER A CA 1
ATOM 746 C C . SER A 1 99 ? -4.473 -0.000 -21.323 1.00 54.56 99 SER A C 1
ATOM 748 O O . SER A 1 99 ? -4.820 -1.192 -21.231 1.00 54.56 99 SER A O 1
ATOM 750 N N . PRO A 1 100 ? -3.417 0.390 -22.065 1.00 50.44 100 PRO A N 1
ATOM 751 C CA . PRO A 1 100 ? -2.647 -0.535 -22.882 1.00 50.44 100 PRO A CA 1
ATOM 752 C C . PRO A 1 100 ? -2.087 -1.672 -22.026 1.00 50.44 100 PRO A C 1
ATOM 754 O O . PRO A 1 100 ? -1.700 -1.489 -20.872 1.00 50.44 100 PRO A O 1
ATOM 757 N N . CYS A 1 101 ? -2.094 -2.881 -22.586 1.00 42.91 101 CYS A N 1
ATOM 758 C CA . CYS A 1 101 ? -1.452 -4.022 -21.950 1.00 42.91 101 CYS A CA 1
ATOM 759 C C . CYS A 1 101 ? 0.059 -3.789 -21.953 1.00 42.91 101 CYS A C 1
ATOM 761 O O . CYS A 1 101 ? 0.588 -3.511 -23.033 1.00 42.91 101 CYS A O 1
ATOM 763 N N . PRO A 1 102 ? 0.755 -3.889 -20.804 1.00 53.62 102 PRO A N 1
ATOM 764 C CA . PRO A 1 102 ? 2.205 -3.832 -20.826 1.00 53.62 102 PRO A CA 1
ATOM 765 C C . PRO A 1 102 ? 2.725 -4.951 -21.739 1.00 53.62 102 PRO A C 1
ATOM 767 O O . PRO A 1 102 ? 2.133 -6.042 -21.783 1.00 53.62 102 PRO A O 1
ATOM 770 N N . PRO A 1 103 ? 3.783 -4.686 -22.522 1.00 48.91 103 PRO A N 1
ATOM 771 C CA . PRO A 1 103 ? 4.335 -5.683 -23.418 1.00 48.91 103 PRO A CA 1
ATOM 772 C C . PRO A 1 103 ? 4.730 -6.910 -22.600 1.00 48.91 103 PRO A C 1
ATOM 774 O O . PRO A 1 103 ? 5.395 -6.809 -21.570 1.00 48.91 103 PRO A O 1
ATOM 777 N N . ARG A 1 104 ? 4.295 -8.087 -23.056 1.00 46.88 104 ARG A N 1
ATOM 778 C CA . ARG A 1 104 ? 4.679 -9.363 -22.451 1.00 46.88 104 ARG A CA 1
ATOM 779 C C . ARG A 1 104 ? 6.208 -9.406 -22.445 1.00 46.88 104 ARG A C 1
ATOM 781 O O . ARG A 1 104 ? 6.811 -9.359 -23.519 1.00 46.88 104 ARG A O 1
ATOM 788 N N . SER A 1 105 ? 6.826 -9.456 -21.266 1.00 49.97 105 SER A N 1
ATOM 789 C CA . SER A 1 105 ? 8.275 -9.594 -21.156 1.00 49.97 105 SER A CA 1
ATOM 790 C C . SER A 1 105 ? 8.687 -10.827 -21.960 1.00 49.97 105 SER A C 1
ATOM 792 O O . SER A 1 105 ? 8.184 -11.936 -21.750 1.00 49.97 105 SER A O 1
ATOM 794 N N . ARG A 1 106 ? 9.533 -10.623 -22.978 1.00 48.47 106 ARG A N 1
ATOM 795 C CA . ARG A 1 106 ? 10.112 -11.735 -23.733 1.00 48.47 106 ARG A CA 1
ATOM 796 C C . ARG A 1 106 ? 10.936 -12.522 -22.726 1.00 48.47 106 ARG A C 1
ATOM 798 O O . ARG A 1 106 ? 11.882 -11.981 -22.162 1.00 48.47 106 ARG A O 1
ATOM 805 N N . GLY A 1 107 ? 10.516 -13.756 -22.459 1.00 41.16 107 GLY A N 1
ATOM 806 C CA . GLY A 1 107 ? 11.222 -14.653 -21.558 1.00 41.16 107 GLY A CA 1
ATOM 807 C C . GLY A 1 107 ? 12.703 -14.676 -21.915 1.00 41.16 107 GLY A C 1
ATOM 808 O O . GLY A 1 107 ? 13.065 -14.829 -23.083 1.00 41.16 107 GLY A O 1
ATOM 809 N N . PHE A 1 108 ? 13.539 -14.473 -20.903 1.00 46.16 108 PHE A N 1
ATOM 810 C CA . PHE A 1 108 ? 14.983 -14.590 -21.001 1.00 46.16 108 PHE A CA 1
ATOM 811 C C . PHE A 1 108 ? 15.300 -16.023 -21.454 1.00 46.16 108 PHE A C 1
ATOM 813 O O . PHE A 1 108 ? 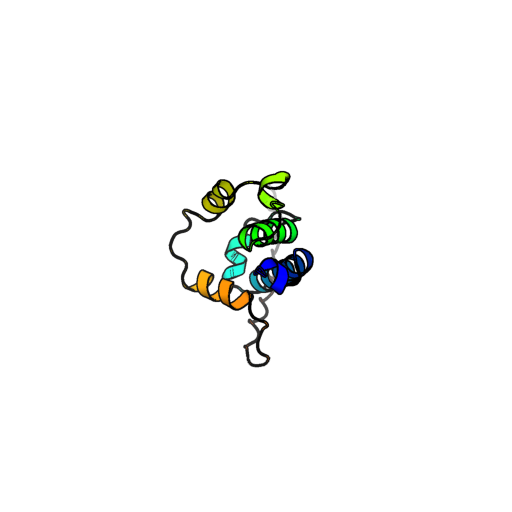15.209 -16.969 -20.674 1.00 46.16 108 PHE A O 1
ATOM 820 N N . SER A 1 109 ? 15.572 -16.212 -22.746 1.00 44.72 109 SER A N 1
ATOM 821 C CA . SER A 1 109 ? 16.003 -17.505 -23.276 1.00 44.72 109 SER A CA 1
ATOM 822 C C . SER A 1 109 ? 17.491 -17.642 -22.988 1.00 44.72 109 SER A C 1
ATOM 824 O O . SER A 1 109 ? 18.326 -17.184 -23.763 1.00 44.72 109 SER A O 1
ATOM 826 N N . SER A 1 110 ? 17.828 -18.244 -21.849 1.00 43.62 110 SER A N 1
ATOM 827 C CA . SER A 1 110 ? 19.194 -18.672 -21.551 1.00 43.62 110 SER A CA 1
ATOM 828 C C . SER A 1 110 ? 19.559 -19.869 -22.431 1.00 43.62 110 SER A C 1
ATOM 830 O O . SER A 1 110 ? 19.520 -21.013 -21.991 1.00 43.62 110 SER A O 1
ATOM 832 N N . THR A 1 111 ? 19.927 -19.634 -23.689 1.00 49.28 111 THR A N 1
ATOM 833 C CA . THR A 1 111 ? 20.734 -20.600 -24.442 1.00 49.28 111 THR A CA 1
ATOM 834 C C . THR A 1 111 ? 22.191 -20.423 -24.040 1.00 49.28 111 THR A C 1
ATOM 836 O O . THR A 1 111 ? 22.964 -19.751 -24.720 1.00 49.28 111 THR A O 1
ATOM 839 N N . THR A 1 112 ? 22.579 -21.022 -22.916 1.00 47.56 112 THR A N 1
ATOM 840 C CA . THR A 1 112 ? 23.991 -21.302 -22.649 1.00 47.56 112 THR A CA 1
ATOM 841 C C . THR A 1 112 ? 24.378 -22.513 -23.492 1.00 47.56 112 THR A C 1
ATOM 843 O O . THR A 1 112 ? 24.076 -23.651 -23.146 1.00 47.56 112 THR A O 1
ATOM 846 N N . SER A 1 113 ? 25.024 -22.259 -24.628 1.00 45.62 113 SER A N 1
ATOM 847 C CA . SER A 1 113 ? 25.750 -23.289 -25.369 1.00 45.62 113 SER A CA 1
ATOM 848 C C . SER A 1 113 ? 26.974 -23.689 -24.540 1.00 45.62 113 SER A C 1
ATOM 850 O O . SER A 1 113 ? 27.938 -22.927 -24.446 1.00 45.62 113 SER A O 1
ATOM 852 N N . LEU A 1 114 ? 26.922 -24.850 -23.878 1.00 49.03 114 LEU A N 1
ATOM 853 C CA . LEU A 1 114 ? 28.115 -25.475 -23.308 1.00 49.03 114 LEU A CA 1
ATOM 854 C C . LEU A 1 114 ? 28.998 -25.963 -24.466 1.00 49.03 114 LEU A C 1
ATOM 856 O O . LEU A 1 114 ? 28.695 -26.964 -25.115 1.00 49.03 114 LEU A O 1
ATOM 860 N N . GLY A 1 115 ? 30.097 -25.253 -24.722 1.00 52.81 115 GLY A N 1
ATOM 861 C CA . GLY A 1 115 ? 31.210 -25.780 -25.511 1.00 52.81 115 GLY A CA 1
ATOM 862 C C . GLY A 1 115 ? 31.914 -26.924 -24.762 1.00 52.81 115 GLY A C 1
ATOM 863 O O . GLY A 1 115 ? 31.900 -26.943 -23.529 1.00 52.81 115 GLY A O 1
ATOM 864 N N . PRO A 1 116 ? 32.521 -27.893 -25.471 1.00 54.75 116 PRO A N 1
ATOM 865 C CA . PRO A 1 116 ? 33.082 -29.083 -24.842 1.00 54.75 116 PRO A CA 1
ATOM 866 C C . PRO A 1 116 ? 34.368 -28.758 -24.059 1.00 54.75 116 PRO A C 1
ATOM 868 O O . PRO A 1 116 ? 35.078 -27.805 -24.402 1.00 54.75 116 PRO A O 1
ATOM 871 N N . PRO A 1 117 ? 34.706 -29.552 -23.025 1.00 54.41 117 PRO A N 1
ATOM 872 C CA . PRO A 1 117 ? 35.883 -29.307 -22.203 1.00 54.41 117 PRO A CA 1
ATOM 873 C C . PRO A 1 117 ? 37.165 -29.566 -23.003 1.00 54.41 117 PRO A C 1
ATOM 875 O O . PRO A 1 117 ? 37.344 -30.628 -23.600 1.00 54.41 117 PRO A O 1
ATOM 878 N N . ARG A 1 118 ? 38.086 -28.595 -22.999 1.00 51.12 118 ARG A N 1
ATOM 879 C CA . ARG A 1 118 ? 39.453 -28.798 -23.494 1.00 51.12 118 ARG A CA 1
ATOM 880 C C . ARG A 1 118 ? 40.237 -29.608 -22.465 1.00 51.12 118 ARG A C 1
ATOM 882 O O . ARG A 1 118 ? 40.397 -29.177 -21.329 1.00 51.12 118 ARG A O 1
ATOM 889 N N . SER A 1 119 ? 40.731 -30.766 -22.885 1.00 57.12 119 SER A N 1
ATOM 890 C CA . SER A 1 119 ? 41.695 -31.570 -22.138 1.00 57.12 119 SER A CA 1
ATOM 891 C C . SER A 1 119 ? 43.111 -31.022 -22.329 1.00 57.12 119 SER A C 1
ATOM 893 O O . SER A 1 119 ? 43.581 -30.970 -23.468 1.00 57.12 119 SER A O 1
ATOM 895 N N . ARG A 1 120 ? 43.789 -30.666 -21.234 1.00 53.00 120 ARG A N 1
ATOM 896 C CA . ARG A 1 120 ? 45.126 -31.146 -20.829 1.00 53.00 120 ARG A CA 1
ATOM 897 C C . ARG A 1 120 ? 45.608 -30.416 -19.585 1.00 53.00 120 ARG A C 1
ATOM 899 O O . ARG A 1 120 ? 45.425 -29.183 -19.531 1.00 53.00 120 ARG A O 1
#

Organism: NCBI:txid587534

Radius of gyration: 19.65 Å; chains: 1; bounding box: 62×43×44 Å

pLDDT: mean 85.08, std 18.59, range [41.16, 98.06]

Sequence (120 aa):
MTTVHDTAGGHDGLLRLAHAWHTRALADEVVAHAFSHGHHPDHTTRLAAYRSEALGGPPLFSTAVGDETTVVRLHSGNGPHKDMDRRAIDAFAPRSPTSPCPPRSRGFSSTTSLGPPRSR

InterPro domains:
  IPR001486 Truncated hemoglobin [PF01152] (3-66)
  IPR009050 Globin-like superfamily [SSF46458] (3-79)
  IPR012292 Globin/Protoglobin [G3DSA:1.10.490.10] (1-94)

Foldseek 3Di:
DAWPCVVCVHLVSLLVLLVQLVVQLCQDPLSVVLQPVHDDPCRSSLRSLVVRVVRPHDNSNVVPPHDPVVVCVSPPDPDDDVPNVVSSVVSSDDDDPPHDRDPDPDPPPPPPDDDDDDDD

Secondary structure (DSSP, 8-state):
---HHHHTTHHHHHHHHHHHHHHHHHHSTTGGGGGTT---TTHHHHHHHHHHHHTTS--HHHHHT--HHHHHHHHTTS---HHHHHHHHHTTSPPPTTSPPPPPP---------PPPPP-